Protein AF-A0A2V6F130-F1 (afdb_monomer_lite)

Sequence (94 aa):
MEPYKPRAFRFIELCRFGKWQMKLYAIACLGEFPRTELLAAAKKIAAIELVKFEPNDFYLGFIGVHDGRNAAFIFVDFWGNENELFHRVFSFPR

Radius of gyration: 14.21 Å; chains: 1; bounding box: 34×22×44 Å

pLDDT: mean 92.11, std 8.16, range [56.12, 98.69]

Structure (mmCIF, N/CA/C/O backbone):
data_AF-A0A2V6F130-F1
#
_entry.id   AF-A0A2V6F130-F1
#
loop_
_atom_site.group_PDB
_atom_site.id
_atom_site.type_symbol
_atom_site.label_atom_id
_atom_site.label_alt_id
_atom_site.label_comp_id
_atom_site.label_asym_id
_atom_site.label_entity_id
_atom_site.label_seq_id
_atom_site.pdbx_PDB_ins_code
_atom_site.Cartn_x
_atom_site.Cartn_y
_atom_site.Cartn_z
_atom_site.occupancy
_atom_site.B_iso_or_equiv
_atom_site.auth_seq_id
_atom_site.auth_comp_id
_atom_site.auth_asym_id
_atom_site.auth_atom_id
_atom_site.pdbx_PDB_model_num
ATOM 1 N N . MET A 1 1 ? -11.020 10.029 29.909 1.00 72.75 1 MET A N 1
ATOM 2 C CA . MET A 1 1 ? -10.046 9.335 29.041 1.00 72.75 1 MET A CA 1
ATOM 3 C C . MET A 1 1 ? -10.746 8.090 28.529 1.00 72.75 1 MET A C 1
ATOM 5 O O . MET A 1 1 ? -11.247 7.337 29.353 1.00 72.75 1 MET A O 1
ATOM 9 N N . GLU A 1 2 ? -10.893 7.929 27.215 1.00 79.06 2 GLU A N 1
ATOM 10 C CA . GLU A 1 2 ? -11.473 6.697 26.659 1.00 79.06 2 GLU A CA 1
ATOM 11 C C . GLU A 1 2 ? -10.556 5.504 26.984 1.00 79.06 2 GLU A C 1
ATOM 13 O O . GLU A 1 2 ? -9.332 5.667 26.924 1.00 79.06 2 GLU A O 1
ATOM 18 N N . PRO A 1 3 ? -11.099 4.317 27.310 1.00 86.56 3 PRO A N 1
ATOM 19 C CA . PRO A 1 3 ? -10.288 3.129 27.540 1.00 86.56 3 PRO A CA 1
ATOM 20 C C . PRO A 1 3 ? -9.437 2.790 26.313 1.00 86.56 3 PRO A C 1
ATOM 22 O O . PRO A 1 3 ? -9.909 2.865 25.173 1.00 86.56 3 PRO A O 1
ATOM 25 N N . TYR A 1 4 ? -8.189 2.373 26.540 1.00 86.69 4 TYR A N 1
ATOM 26 C CA . TYR A 1 4 ? -7.343 1.860 25.466 1.00 86.69 4 TYR A CA 1
ATOM 27 C C . TYR A 1 4 ? -8.008 0.647 24.805 1.00 86.69 4 TYR A C 1
ATOM 29 O O . TYR A 1 4 ? -8.430 -0.294 25.478 1.00 86.69 4 TYR A O 1
ATOM 37 N N . LYS A 1 5 ? -8.073 0.667 23.472 1.00 86.31 5 LYS A N 1
ATOM 38 C CA . LYS A 1 5 ? -8.487 -0.474 22.656 1.00 86.31 5 LYS A CA 1
ATOM 39 C C . LYS A 1 5 ? -7.379 -0.779 21.647 1.00 86.31 5 LYS A C 1
ATOM 41 O O . LYS A 1 5 ? -6.988 0.139 20.917 1.00 86.31 5 LYS A O 1
ATOM 46 N N . PRO A 1 6 ? -6.872 -2.024 21.592 1.00 90.81 6 PRO A N 1
ATOM 47 C CA . PRO A 1 6 ? -5.867 -2.402 20.612 1.00 90.81 6 PRO A CA 1
ATOM 48 C C . PRO A 1 6 ? -6.435 -2.273 19.197 1.00 90.81 6 PRO A C 1
ATOM 50 O O . PRO A 1 6 ? -7.617 -2.517 18.958 1.00 90.81 6 PRO A O 1
ATOM 53 N N . ARG A 1 7 ? -5.576 -1.872 18.261 1.00 93.94 7 ARG A N 1
ATOM 54 C CA . ARG A 1 7 ? -5.906 -1.803 16.835 1.00 93.94 7 ARG A CA 1
ATOM 55 C C . ARG A 1 7 ? -5.498 -3.104 16.167 1.00 93.94 7 ARG A C 1
ATOM 57 O O . ARG A 1 7 ? -4.422 -3.626 16.460 1.00 93.94 7 ARG A O 1
ATOM 64 N N . ALA A 1 8 ? -6.329 -3.604 15.261 1.00 94.88 8 ALA A N 1
ATOM 65 C CA . ALA A 1 8 ? -5.943 -4.741 14.442 1.00 94.88 8 ALA A CA 1
ATOM 66 C C . ALA A 1 8 ? -4.851 -4.295 13.464 1.00 94.88 8 ALA A C 1
ATOM 68 O O . ALA A 1 8 ? -4.991 -3.250 12.831 1.00 94.88 8 ALA A O 1
ATOM 69 N N . PHE A 1 9 ? -3.775 -5.070 13.347 1.00 95.88 9 PHE A N 1
ATOM 70 C CA . PHE A 1 9 ? -2.743 -4.884 12.329 1.00 95.88 9 PHE A CA 1
ATOM 71 C C . PHE A 1 9 ? -2.610 -6.180 11.529 1.00 95.88 9 PHE A C 1
ATOM 73 O O . PHE A 1 9 ? -2.643 -7.270 12.106 1.00 95.88 9 PHE A O 1
ATOM 80 N N . ARG A 1 10 ? -2.521 -6.084 10.203 1.00 95.81 10 ARG A N 1
ATOM 81 C CA . ARG A 1 10 ? -2.579 -7.247 9.311 1.00 95.81 10 ARG A CA 1
ATOM 82 C C . ARG A 1 10 ? -1.693 -7.061 8.086 1.00 95.81 10 ARG A C 1
ATOM 84 O O . ARG A 1 10 ? -1.596 -5.967 7.534 1.00 95.81 10 ARG A O 1
ATOM 91 N N . PHE A 1 11 ? -1.103 -8.164 7.639 1.00 97.94 11 PHE A N 1
ATOM 92 C CA . PHE A 1 11 ? -0.746 -8.336 6.235 1.00 97.94 11 PHE A CA 1
ATOM 93 C C . PHE A 1 11 ? -2.034 -8.584 5.447 1.00 97.94 11 PHE A C 1
ATOM 95 O O . PHE A 1 11 ? -2.853 -9.398 5.870 1.00 97.94 11 PHE A O 1
ATOM 102 N N . ILE A 1 12 ? -2.218 -7.868 4.343 1.00 98.00 12 ILE A N 1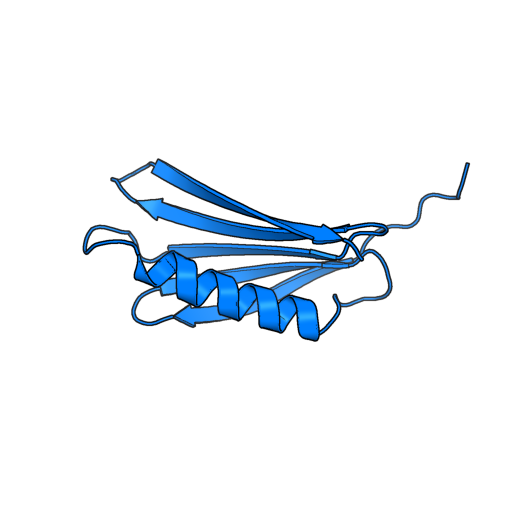
ATOM 103 C CA . ILE A 1 12 ? -3.423 -7.958 3.520 1.00 98.00 12 ILE A CA 1
ATOM 104 C C . ILE A 1 12 ? -3.149 -8.831 2.299 1.00 98.00 12 ILE A C 1
ATOM 106 O O . ILE A 1 12 ? -3.786 -9.864 2.129 1.00 98.00 12 ILE A O 1
ATOM 110 N N . GLU A 1 13 ? -2.194 -8.433 1.458 1.00 98.31 13 GLU A N 1
ATOM 111 C CA . GLU A 1 13 ? -1.869 -9.146 0.221 1.00 98.31 13 GLU A CA 1
ATOM 112 C C . GLU A 1 13 ? -0.499 -8.731 -0.346 1.00 98.31 13 GLU A C 1
ATOM 114 O O . GLU A 1 13 ? 0.086 -7.714 0.043 1.00 98.31 13 GLU A O 1
ATOM 119 N N . LEU A 1 14 ? 0.008 -9.528 -1.292 1.00 98.44 14 LEU A N 1
ATOM 120 C CA . LEU A 1 14 ? 1.081 -9.115 -2.196 1.00 98.44 14 LEU A CA 1
ATOM 121 C C . LEU A 1 14 ? 0.449 -8.457 -3.423 1.00 98.44 14 LEU A C 1
ATOM 123 O O . LEU A 1 14 ? -0.288 -9.107 -4.162 1.00 98.44 14 LEU A O 1
ATOM 127 N N . CYS A 1 15 ? 0.762 -7.191 -3.668 1.00 97.75 15 CYS A N 1
ATOM 128 C CA . CYS A 1 15 ? 0.300 -6.467 -4.844 1.00 97.75 15 CYS A CA 1
ATOM 129 C C . CYS A 1 15 ? 1.362 -6.474 -5.947 1.00 97.75 15 CYS A C 1
ATOM 131 O O . CYS A 1 15 ? 2.561 -6.378 -5.675 1.00 97.75 15 CYS A O 1
ATOM 133 N N . ARG A 1 16 ? 0.909 -6.529 -7.203 1.00 96.38 16 ARG A N 1
ATOM 134 C CA . ARG A 1 16 ? 1.757 -6.361 -8.387 1.00 96.38 16 ARG A CA 1
ATOM 135 C C . ARG A 1 16 ? 1.284 -5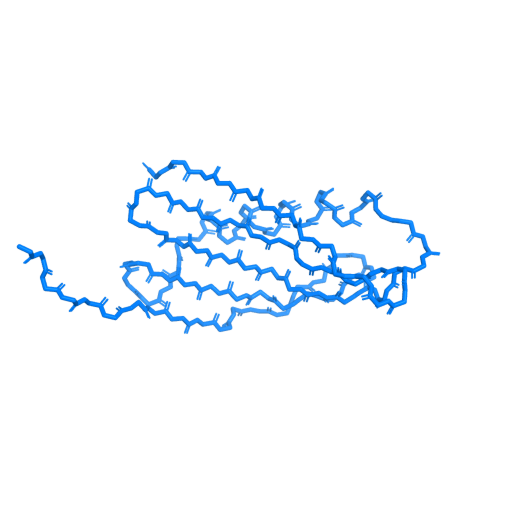.184 -9.228 1.00 96.38 16 ARG A C 1
ATOM 137 O O . ARG A 1 16 ? 0.110 -5.127 -9.587 1.00 96.38 16 ARG A O 1
ATOM 144 N N . PHE A 1 17 ? 2.207 -4.289 -9.574 1.00 93.12 17 PHE A N 1
ATOM 145 C CA . PHE A 1 17 ? 1.956 -3.143 -10.454 1.00 93.12 17 PHE A CA 1
ATOM 146 C C . PHE A 1 17 ? 3.056 -3.078 -11.517 1.00 93.12 17 PHE A C 1
ATOM 148 O O . PHE A 1 17 ? 4.151 -2.578 -11.274 1.00 93.12 17 PHE A O 1
ATOM 155 N N . GLY A 1 18 ? 2.812 -3.655 -12.696 1.00 90.81 18 GLY A N 1
ATOM 156 C CA . GLY A 1 18 ? 3.885 -3.868 -13.671 1.00 90.81 18 GLY A CA 1
ATOM 157 C C . GLY A 1 18 ? 4.984 -4.762 -13.083 1.00 90.81 18 GLY A C 1
ATOM 158 O O . GLY A 1 18 ? 4.709 -5.897 -12.697 1.00 90.81 18 GLY A O 1
ATOM 159 N N . LYS A 1 19 ? 6.218 -4.248 -12.994 1.00 90.88 19 LYS A N 1
ATOM 160 C CA . LYS A 1 19 ? 7.359 -4.955 -12.378 1.00 90.88 19 LYS A CA 1
ATOM 161 C C . LYS A 1 19 ? 7.364 -4.891 -10.848 1.00 90.88 19 LYS A C 1
ATOM 163 O O . LYS A 1 19 ? 8.011 -5.723 -10.219 1.00 90.88 19 LYS A O 1
ATOM 168 N N . TRP A 1 20 ? 6.639 -3.937 -10.262 1.00 93.75 20 TRP A N 1
ATOM 169 C CA . TRP A 1 20 ? 6.617 -3.711 -8.822 1.00 93.75 20 TRP A CA 1
ATOM 170 C C . TRP A 1 20 ? 5.973 -4.869 -8.070 1.00 93.75 20 TRP A C 1
ATOM 172 O O . TRP A 1 20 ? 4.882 -5.317 -8.431 1.00 93.75 20 TRP A O 1
ATOM 182 N N . GLN A 1 21 ? 6.617 -5.300 -6.990 1.00 95.69 21 GLN A N 1
ATOM 183 C CA . GLN A 1 21 ? 6.075 -6.231 -6.010 1.00 95.69 21 GLN A CA 1
ATOM 184 C C . GLN A 1 21 ? 6.013 -5.541 -4.651 1.00 95.69 21 GLN A C 1
ATOM 186 O O . GLN A 1 21 ? 7.034 -5.192 -4.058 1.00 95.69 21 GLN A O 1
ATOM 191 N N . MET A 1 22 ? 4.795 -5.354 -4.154 1.00 97.50 22 MET A N 1
ATOM 192 C CA . MET A 1 22 ? 4.536 -4.572 -2.951 1.00 97.50 22 MET A CA 1
ATOM 193 C C . MET A 1 22 ? 3.855 -5.438 -1.901 1.00 97.50 22 MET A C 1
ATOM 195 O O . MET A 1 22 ? 2.939 -6.198 -2.217 1.00 97.50 22 MET A O 1
ATOM 199 N N . LYS A 1 23 ? 4.249 -5.300 -0.638 1.00 98.69 23 LYS A N 1
ATOM 200 C CA . LYS A 1 23 ? 3.502 -5.887 0.481 1.00 98.69 23 LYS A CA 1
ATOM 201 C C . LYS A 1 23 ? 2.509 -4.864 1.021 1.00 98.69 23 LYS A C 1
ATOM 203 O O . LYS A 1 23 ? 2.925 -3.801 1.476 1.00 98.69 23 LYS A O 1
ATOM 208 N N . LEU A 1 24 ? 1.219 -5.190 0.990 1.00 98.62 24 LEU A N 1
ATOM 209 C CA . LEU A 1 24 ? 0.174 -4.351 1.567 1.00 98.62 24 LEU A CA 1
ATOM 210 C C . LEU A 1 24 ? -0.070 -4.747 3.025 1.00 98.62 24 LEU A C 1
ATOM 212 O O . LEU A 1 24 ? -0.492 -5.868 3.315 1.00 98.62 24 LEU A O 1
ATOM 216 N N . TYR A 1 25 ? 0.163 -3.806 3.931 1.00 98.56 25 TYR A N 1
ATOM 217 C CA . TYR A 1 25 ? -0.134 -3.919 5.353 1.00 98.56 25 TYR A CA 1
ATOM 218 C C . TYR A 1 25 ? -1.169 -2.889 5.761 1.00 98.56 25 TYR A C 1
ATOM 220 O O . TYR A 1 25 ? -1.253 -1.804 5.180 1.00 98.56 25 TYR A O 1
ATOM 228 N N . ALA A 1 26 ? -1.933 -3.204 6.800 1.00 97.75 26 ALA A N 1
ATOM 229 C CA . ALA A 1 26 ? -2.888 -2.252 7.314 1.00 97.75 26 ALA A CA 1
ATOM 230 C C . ALA A 1 26 ? -3.123 -2.323 8.819 1.00 97.75 26 ALA A C 1
ATOM 232 O O . ALA A 1 26 ? -2.979 -3.374 9.439 1.00 97.75 26 ALA A O 1
ATOM 233 N N . ILE A 1 27 ? -3.530 -1.185 9.378 1.00 97.44 27 ILE A N 1
ATOM 234 C CA . ILE A 1 27 ? -3.953 -0.999 10.761 1.00 97.44 27 ILE A CA 1
ATOM 235 C C . ILE A 1 27 ? -5.388 -0.474 10.755 1.00 97.44 27 ILE A C 1
ATOM 237 O O . ILE A 1 27 ? -5.643 0.598 10.208 1.00 97.44 27 ILE A O 1
ATOM 241 N N . ALA A 1 28 ? -6.309 -1.185 11.403 1.00 96.38 28 ALA A N 1
ATOM 242 C CA . ALA A 1 28 ? -7.711 -0.797 11.524 1.00 96.38 28 ALA A CA 1
ATOM 243 C C . ALA A 1 28 ? -8.016 -0.238 12.921 1.00 96.38 28 ALA A C 1
ATOM 245 O O . ALA A 1 28 ? -7.756 -0.883 13.940 1.00 96.38 28 ALA A O 1
ATOM 246 N N . CYS A 1 29 ? -8.577 0.974 12.989 1.00 92.31 29 CYS A N 1
ATOM 247 C CA . CYS A 1 29 ? -9.056 1.544 14.250 1.00 92.31 29 CYS A CA 1
ATOM 248 C C . CYS A 1 29 ? -10.376 0.913 14.714 1.00 92.31 29 CYS A C 1
ATOM 250 O O . CYS A 1 29 ? -10.661 0.938 15.912 1.00 92.31 29 CYS A O 1
ATOM 252 N N . LEU A 1 30 ? -11.186 0.392 13.790 1.00 87.50 30 LEU A N 1
ATOM 253 C CA . LEU A 1 30 ? -12.450 -0.279 14.079 1.00 87.50 30 LEU A CA 1
ATOM 254 C C . LEU A 1 30 ? -12.479 -1.639 13.386 1.00 87.50 30 LEU A C 1
ATOM 256 O O . LEU A 1 30 ? -12.213 -1.723 12.192 1.00 87.50 30 LEU A O 1
ATOM 260 N N . GLY A 1 31 ? -12.861 -2.674 14.130 1.00 88.81 31 GLY A N 1
ATOM 261 C CA . GLY A 1 31 ? -12.956 -4.030 13.601 1.00 88.81 31 GLY A CA 1
ATOM 262 C C . GLY A 1 31 ? -11.598 -4.674 13.320 1.00 88.81 31 GLY A C 1
ATOM 263 O O . GLY A 1 31 ? -10.550 -4.210 13.769 1.00 88.81 31 GLY A O 1
ATOM 264 N N . GLU A 1 32 ? -11.651 -5.792 12.604 1.00 91.69 32 GLU A N 1
ATOM 265 C CA . GLU A 1 32 ? -10.479 -6.615 12.297 1.00 91.69 32 GLU A CA 1
ATOM 266 C C . GLU A 1 32 ? -9.749 -6.170 11.021 1.00 91.69 32 GLU A C 1
ATOM 268 O O . GLU A 1 32 ? -8.534 -6.344 10.909 1.00 91.69 32 GLU A O 1
ATOM 273 N N . PHE A 1 33 ? -10.479 -5.567 10.080 1.00 93.81 33 PHE A N 1
ATOM 274 C CA . PHE A 1 33 ? -9.968 -5.146 8.781 1.00 93.81 33 PHE A CA 1
ATOM 275 C C . PHE A 1 33 ? -10.254 -3.662 8.528 1.00 93.81 33 PHE A C 1
ATOM 277 O O . PHE A 1 33 ? -11.281 -3.151 8.980 1.00 93.81 33 PHE A O 1
ATOM 284 N N . PRO A 1 34 ? -9.375 -2.964 7.788 1.00 94.06 34 PRO A N 1
ATOM 285 C CA . PRO A 1 34 ? -9.660 -1.622 7.297 1.00 94.06 34 PRO A CA 1
ATOM 286 C C . PRO A 1 34 ? -10.860 -1.613 6.357 1.00 94.06 34 PRO A C 1
ATOM 288 O O . PRO A 1 34 ? -11.170 -2.612 5.704 1.00 94.06 34 PRO A O 1
ATOM 291 N N . ARG A 1 35 ? -11.456 -0.434 6.201 1.00 93.94 35 ARG A N 1
ATOM 292 C CA . ARG A 1 35 ? -12.445 -0.157 5.157 1.00 93.94 35 ARG A CA 1
ATOM 293 C C . ARG A 1 35 ? -11.959 -0.577 3.763 1.00 93.94 35 ARG A C 1
ATOM 295 O O . ARG A 1 35 ? -10.853 -0.231 3.339 1.00 93.94 35 ARG A O 1
ATOM 302 N N . THR A 1 36 ? -12.800 -1.298 3.025 1.00 95.12 36 THR A N 1
ATOM 303 C CA . THR A 1 36 ? -12.464 -1.854 1.702 1.00 95.12 36 THR A CA 1
ATOM 304 C C . THR A 1 36 ? -12.149 -0.777 0.667 1.00 95.12 36 THR A C 1
ATOM 306 O O . THR A 1 36 ? -11.242 -0.940 -0.149 1.00 95.12 36 THR A O 1
ATOM 309 N N . GLU A 1 37 ? -12.844 0.355 0.731 1.00 95.19 37 GLU A N 1
ATOM 310 C CA . GLU A 1 37 ? -12.621 1.516 -0.123 1.00 95.19 37 GLU A CA 1
ATOM 311 C C . GLU A 1 37 ? -11.244 2.144 0.114 1.00 95.19 37 GLU A C 1
ATOM 313 O O . GLU A 1 37 ? -10.614 2.619 -0.829 1.00 95.19 37 GLU A O 1
ATOM 318 N N . LEU A 1 38 ? -10.729 2.073 1.344 1.00 96.06 38 LEU A N 1
ATOM 319 C CA . LEU A 1 38 ? -9.405 2.581 1.680 1.00 96.06 38 LEU A CA 1
ATOM 320 C C . LEU A 1 38 ? -8.307 1.658 1.140 1.00 96.06 38 LEU A C 1
ATOM 322 O O . LEU A 1 38 ? -7.311 2.139 0.603 1.00 96.06 38 LEU A O 1
ATOM 326 N N . LEU A 1 39 ? -8.512 0.338 1.198 1.00 97.44 39 LEU A N 1
ATOM 327 C CA . LEU A 1 39 ? -7.619 -0.634 0.555 1.00 97.44 39 LEU A CA 1
ATOM 328 C C . LEU A 1 39 ? -7.604 -0.462 -0.973 1.00 97.44 39 LEU A C 1
ATOM 330 O O . LEU A 1 39 ? -6.545 -0.527 -1.599 1.00 97.44 39 LEU A O 1
ATOM 334 N N . ALA A 1 40 ? -8.763 -0.203 -1.586 1.00 97.75 40 ALA A N 1
ATOM 335 C CA . ALA A 1 40 ? -8.855 0.096 -3.013 1.00 97.75 40 ALA A CA 1
ATOM 336 C C . ALA A 1 40 ? -8.142 1.414 -3.370 1.00 97.75 40 ALA A C 1
ATOM 338 O O . ALA A 1 40 ? -7.375 1.458 -4.335 1.00 97.75 40 ALA A O 1
ATOM 339 N N . ALA A 1 41 ? -8.334 2.465 -2.566 1.00 97.69 41 ALA A N 1
ATOM 340 C CA . ALA A 1 41 ? -7.642 3.740 -2.729 1.00 97.69 41 ALA A CA 1
ATOM 341 C C . ALA A 1 41 ? -6.121 3.579 -2.605 1.00 97.69 41 ALA A C 1
ATOM 343 O O . ALA A 1 41 ? -5.387 4.114 -3.433 1.00 97.69 41 ALA A O 1
ATOM 344 N N . ALA A 1 42 ? -5.646 2.782 -1.645 1.00 98.19 42 ALA A N 1
ATOM 345 C CA . ALA A 1 42 ? -4.225 2.508 -1.456 1.00 98.19 42 ALA A CA 1
ATOM 346 C C . ALA A 1 42 ? -3.591 1.848 -2.679 1.00 98.19 42 ALA A C 1
ATOM 348 O O . ALA A 1 42 ? -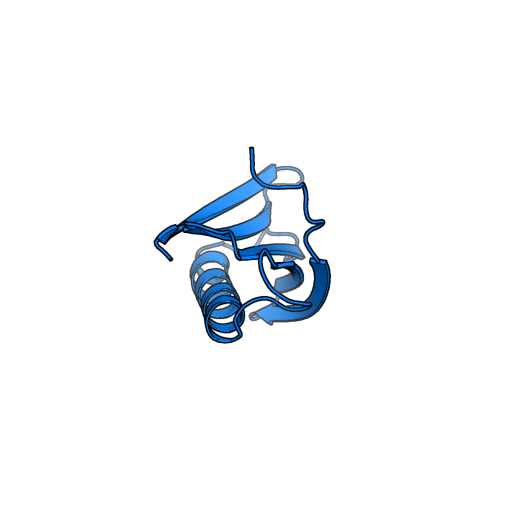2.550 2.299 -3.151 1.00 98.19 42 ALA A O 1
ATOM 349 N N . LYS A 1 43 ? -4.259 0.843 -3.258 1.00 98.38 43 LYS A N 1
ATOM 350 C CA . LYS A 1 43 ? -3.797 0.199 -4.495 1.00 98.38 43 LYS A CA 1
ATOM 351 C C . LYS A 1 43 ? -3.789 1.164 -5.682 1.00 98.38 43 LYS A C 1
ATOM 353 O O . LYS A 1 43 ? -2.852 1.142 -6.475 1.00 98.38 43 LYS A O 1
ATOM 358 N N . LYS A 1 44 ? -4.792 2.041 -5.791 1.00 98.00 44 LYS A N 1
ATOM 359 C CA . LYS A 1 44 ? -4.851 3.062 -6.848 1.00 98.00 44 LYS A CA 1
ATOM 360 C C . LYS A 1 44 ? -3.727 4.091 -6.714 1.00 98.00 44 LYS A C 1
ATOM 362 O O . LYS A 1 44 ? -3.078 4.410 -7.703 1.00 98.00 44 LYS A O 1
ATOM 367 N N . ILE A 1 45 ? -3.492 4.591 -5.503 1.00 97.62 45 ILE A N 1
ATOM 368 C CA . ILE A 1 45 ? -2.417 5.544 -5.210 1.00 97.62 45 ILE A CA 1
ATOM 369 C C . ILE A 1 45 ? -1.061 4.909 -5.497 1.00 97.62 45 ILE A C 1
ATOM 371 O O . ILE A 1 45 ? -0.261 5.509 -6.203 1.00 97.62 45 ILE A O 1
ATOM 375 N N . ALA A 1 46 ? -0.828 3.677 -5.040 1.00 97.06 46 ALA A N 1
ATOM 376 C CA . ALA A 1 46 ? 0.407 2.962 -5.335 1.00 97.06 46 ALA A CA 1
ATOM 377 C C . ALA A 1 46 ? 0.638 2.825 -6.845 1.00 97.06 46 ALA A C 1
ATOM 379 O O . ALA A 1 46 ? 1.722 3.141 -7.315 1.00 97.06 46 ALA A O 1
ATOM 380 N N . ALA A 1 47 ? -0.378 2.450 -7.627 1.00 95.69 47 ALA A N 1
ATOM 381 C CA . ALA A 1 47 ? -0.242 2.369 -9.081 1.00 95.69 47 ALA A CA 1
ATOM 382 C C . ALA A 1 47 ? 0.144 3.720 -9.724 1.00 95.69 47 ALA A C 1
ATOM 384 O O . ALA A 1 47 ? 0.963 3.749 -10.640 1.00 95.69 47 ALA A O 1
ATOM 385 N N . ILE A 1 48 ? -0.424 4.831 -9.238 1.00 95.25 48 ILE A N 1
ATOM 386 C CA . ILE A 1 48 ? -0.140 6.190 -9.731 1.00 95.25 48 ILE A CA 1
ATOM 387 C C . ILE A 1 48 ? 1.249 6.674 -9.312 1.00 95.25 48 ILE A C 1
ATOM 389 O O . ILE A 1 48 ? 1.909 7.364 -10.083 1.00 95.25 48 ILE A O 1
ATOM 393 N N . GLU A 1 49 ? 1.693 6.361 -8.098 1.00 93.06 49 GLU A N 1
ATOM 394 C CA . GLU A 1 49 ? 3.019 6.769 -7.644 1.00 93.06 49 GLU A CA 1
ATOM 395 C C . GLU A 1 49 ? 4.097 5.947 -8.341 1.00 93.06 49 GLU A C 1
ATOM 397 O O . GLU A 1 49 ? 5.000 6.517 -8.941 1.00 93.06 49 GLU A O 1
ATOM 402 N N . LEU A 1 50 ? 3.960 4.622 -8.362 1.00 92.00 50 LEU A N 1
ATOM 403 C CA . LEU A 1 50 ? 4.989 3.711 -8.863 1.00 92.00 50 LEU A CA 1
ATOM 404 C C . LEU A 1 50 ? 5.243 3.824 -10.378 1.00 92.00 50 LEU A C 1
ATOM 406 O O . LEU A 1 50 ? 6.327 3.471 -10.834 1.00 92.00 50 LEU A O 1
ATOM 410 N N . VAL A 1 51 ? 4.285 4.327 -11.169 1.00 90.25 51 VAL A N 1
ATOM 411 C CA . VAL A 1 51 ? 4.488 4.567 -12.615 1.00 90.25 51 VAL A CA 1
ATOM 412 C C . VAL A 1 51 ? 5.373 5.783 -12.905 1.00 90.25 51 VAL A C 1
ATOM 414 O O . VAL A 1 51 ? 5.881 5.918 -14.013 1.00 90.25 51 VAL A O 1
ATOM 417 N N . LYS A 1 52 ? 5.570 6.677 -11.929 1.00 86.19 52 LYS A N 1
ATOM 418 C CA . LYS A 1 52 ? 6.389 7.887 -12.098 1.00 86.19 52 LYS A CA 1
ATOM 419 C C . LYS A 1 52 ? 7.893 7.614 -12.008 1.00 86.19 52 LYS A C 1
ATOM 421 O O . LYS A 1 52 ? 8.668 8.537 -12.235 1.00 86.19 52 LYS A O 1
ATOM 426 N N . PHE A 1 53 ? 8.296 6.399 -11.642 1.00 79.50 53 PHE A N 1
ATOM 427 C CA . PHE A 1 53 ? 9.691 6.060 -11.378 1.00 79.50 53 PHE A CA 1
ATOM 428 C C . PHE A 1 53 ? 10.322 5.268 -12.533 1.00 79.50 53 PHE A C 1
ATOM 430 O O . PHE A 1 53 ? 9.660 4.476 -13.209 1.00 79.50 53 PHE A O 1
ATOM 437 N N . GLU A 1 54 ? 11.596 5.566 -12.798 1.00 66.81 54 GLU A N 1
ATOM 438 C CA . GLU A 1 54 ? 12.354 5.156 -13.985 1.00 66.81 54 GLU A CA 1
ATOM 439 C C . GLU A 1 54 ? 13.090 3.806 -13.820 1.00 66.81 54 GLU A C 1
ATOM 441 O O . GLU A 1 54 ? 13.158 3.251 -12.722 1.00 66.81 54 GLU A O 1
ATOM 446 N N . PRO A 1 55 ? 13.645 3.226 -14.907 1.00 56.12 55 PRO A N 1
ATOM 447 C CA . PRO A 1 55 ? 14.285 1.917 -14.879 1.00 56.12 55 PRO A CA 1
ATOM 448 C C . PRO A 1 55 ? 15.647 1.956 -14.163 1.00 56.12 55 PRO A C 1
ATOM 450 O O . PRO A 1 55 ? 16.684 2.020 -14.805 1.00 56.12 55 PRO A O 1
ATOM 453 N N . ASN A 1 56 ? 15.637 1.908 -12.831 1.00 61.44 56 ASN A N 1
ATOM 454 C CA . ASN A 1 56 ? 16.764 1.499 -11.974 1.00 61.44 56 ASN A CA 1
ATOM 455 C C . ASN A 1 56 ? 16.332 1.136 -10.538 1.00 61.44 56 ASN A C 1
ATOM 457 O O . ASN A 1 56 ? 17.172 0.923 -9.665 1.00 61.44 56 ASN A O 1
ATOM 461 N N . ASP A 1 57 ? 15.028 1.028 -10.289 1.00 68.44 57 ASP A N 1
ATOM 462 C CA . ASP A 1 57 ? 14.509 0.659 -8.977 1.00 68.44 57 ASP A CA 1
ATOM 463 C C . ASP A 1 57 ? 14.571 -0.853 -8.742 1.00 68.44 57 ASP A C 1
ATOM 465 O O . ASP A 1 57 ? 14.489 -1.658 -9.672 1.00 68.44 57 ASP A O 1
ATOM 469 N N . PHE A 1 58 ? 14.635 -1.267 -7.475 1.00 81.31 58 PHE A N 1
ATOM 470 C CA . PHE A 1 58 ? 14.561 -2.689 -7.108 1.00 81.31 58 PHE A CA 1
ATOM 471 C C . PHE A 1 58 ? 13.183 -3.298 -7.385 1.00 81.31 58 PHE A C 1
ATOM 473 O O . PHE A 1 58 ? 13.014 -4.510 -7.278 1.00 81.31 58 PHE A O 1
ATOM 480 N N . TYR A 1 59 ? 12.195 -2.467 -7.732 1.00 90.38 59 TYR A N 1
ATOM 481 C CA . TYR A 1 59 ? 10.800 -2.841 -7.943 1.00 90.38 59 TYR A CA 1
ATOM 482 C C . TYR A 1 59 ? 10.169 -3.535 -6.723 1.00 90.38 59 TYR A C 1
ATOM 484 O O . TYR A 1 59 ? 9.258 -4.352 -6.865 1.00 90.38 59 TYR A O 1
ATOM 492 N N . LEU A 1 60 ? 10.643 -3.214 -5.516 1.00 92.44 60 LEU A N 1
ATOM 493 C CA . LEU A 1 60 ? 10.180 -3.783 -4.252 1.00 92.44 60 LEU A CA 1
ATOM 494 C C . LEU A 1 60 ? 9.768 -2.678 -3.285 1.00 92.44 60 LEU A C 1
ATOM 496 O O . LEU A 1 60 ? 10.390 -1.615 -3.237 1.00 92.44 60 LEU A O 1
ATOM 500 N N . GLY A 1 61 ? 8.744 -2.957 -2.481 1.00 95.25 61 GLY A N 1
ATOM 501 C CA . GLY A 1 61 ? 8.288 -1.986 -1.501 1.00 95.25 61 GLY A CA 1
ATOM 502 C C . GLY A 1 61 ? 7.136 -2.425 -0.607 1.00 95.25 61 GLY A C 1
ATOM 503 O O . GLY A 1 61 ? 6.712 -3.587 -0.576 1.00 95.25 61 GLY A O 1
ATOM 504 N N . PHE A 1 62 ? 6.613 -1.448 0.121 1.00 98.00 62 PHE A N 1
ATOM 505 C CA . PHE A 1 62 ? 5.499 -1.581 1.043 1.00 98.00 62 PHE A CA 1
ATOM 506 C C . PHE A 1 62 ? 4.398 -0.583 0.706 1.00 98.00 62 PHE A C 1
ATOM 508 O O . PHE A 1 62 ? 4.646 0.542 0.281 1.00 98.00 62 PHE A O 1
ATOM 515 N N . ILE A 1 63 ? 3.160 -1.010 0.921 1.00 98.62 63 ILE A N 1
ATOM 516 C CA . ILE A 1 63 ? 2.011 -0.119 0.991 1.00 98.62 63 ILE A CA 1
ATOM 517 C C . ILE A 1 63 ? 1.456 -0.261 2.396 1.00 98.62 63 ILE A C 1
ATOM 519 O O . ILE A 1 63 ? 1.174 -1.371 2.850 1.00 98.62 63 ILE A O 1
ATOM 523 N N . GLY A 1 64 ? 1.305 0.856 3.087 1.00 98.25 64 GLY A N 1
ATOM 524 C CA . GLY A 1 64 ? 0.717 0.892 4.409 1.00 98.25 64 GLY A CA 1
ATOM 525 C C . GLY A 1 64 ? -0.599 1.635 4.407 1.00 98.25 64 GLY A C 1
ATOM 526 O O . GLY A 1 64 ? -0.715 2.710 3.825 1.00 98.25 64 GLY A O 1
ATOM 527 N N . VAL A 1 65 ? -1.589 1.066 5.084 1.00 98.31 65 VAL A N 1
ATOM 528 C CA . VAL A 1 65 ? -2.892 1.691 5.292 1.00 98.31 65 VAL A CA 1
ATOM 529 C C . VAL A 1 65 ? -3.147 1.821 6.779 1.00 98.31 65 VAL A C 1
ATOM 531 O O . VAL A 1 65 ? -3.231 0.833 7.498 1.00 98.31 65 VAL A O 1
ATOM 534 N N . HIS A 1 66 ? -3.323 3.038 7.263 1.00 97.56 66 HIS A N 1
ATOM 535 C CA . HIS A 1 66 ? -3.777 3.281 8.621 1.00 97.56 66 HIS A CA 1
ATOM 536 C C . HIS A 1 66 ? -5.189 3.849 8.576 1.00 97.56 66 HIS A C 1
ATOM 538 O O . HIS A 1 66 ? -5.385 5.030 8.314 1.00 97.56 66 HIS A O 1
ATOM 544 N N . ASP A 1 67 ? -6.183 3.007 8.845 1.00 96.56 67 ASP A N 1
ATOM 545 C CA . ASP A 1 67 ? -7.580 3.414 8.975 1.00 96.56 67 ASP A CA 1
ATOM 546 C C . ASP A 1 67 ? -7.817 3.967 10.383 1.00 96.56 67 ASP A C 1
ATOM 548 O O . ASP A 1 67 ? -8.232 3.256 11.302 1.00 96.56 67 ASP A O 1
ATOM 552 N N . GLY A 1 68 ? -7.417 5.221 10.589 1.00 93.19 68 GLY A N 1
ATOM 553 C CA . GLY A 1 68 ? -7.475 5.897 11.878 1.00 93.19 68 GLY A CA 1
ATOM 554 C C . GLY A 1 68 ? -8.873 6.392 12.257 1.00 93.19 68 GLY A C 1
ATOM 555 O O . GLY A 1 68 ? -9.845 6.299 11.512 1.00 93.19 68 GLY A O 1
ATOM 556 N N . ARG A 1 69 ? -8.983 6.935 13.475 1.00 91.12 69 ARG A N 1
ATOM 557 C CA . ARG A 1 69 ? -10.271 7.384 14.026 1.00 91.12 69 ARG A CA 1
ATOM 558 C C . ARG A 1 69 ? -10.842 8.597 13.288 1.00 91.12 69 ARG A C 1
ATOM 560 O O . ARG A 1 69 ? -12.027 8.581 12.984 1.00 91.12 69 ARG A O 1
ATOM 567 N N . ASN A 1 70 ? -10.002 9.603 13.038 1.00 92.06 70 ASN A N 1
ATOM 568 C CA . ASN A 1 70 ? -10.389 10.909 12.477 1.00 92.06 70 ASN A CA 1
ATOM 569 C C . ASN A 1 70 ? -9.810 11.141 11.077 1.00 92.06 70 ASN A C 1
ATOM 571 O O . ASN A 1 70 ? -10.249 12.025 10.351 1.00 92.06 70 ASN A O 1
ATOM 575 N N . ALA A 1 71 ? -8.788 10.369 10.726 1.00 94.56 71 ALA A N 1
ATOM 576 C CA . ALA A 1 71 ? -8.125 10.430 9.444 1.00 94.56 71 ALA A CA 1
ATOM 577 C C . ALA A 1 71 ? -7.605 9.042 9.092 1.00 94.56 71 ALA A C 1
ATOM 579 O O . ALA A 1 71 ? -7.228 8.269 9.980 1.00 94.56 71 ALA A O 1
ATOM 580 N N . ALA A 1 72 ? -7.581 8.759 7.800 1.00 96.38 72 ALA A N 1
ATOM 581 C CA . ALA A 1 72 ? -6.881 7.629 7.238 1.00 96.38 72 ALA A CA 1
ATOM 582 C C . ALA A 1 72 ? -5.555 8.087 6.632 1.00 96.38 72 ALA A C 1
ATOM 584 O O . ALA A 1 72 ? -5.468 9.183 6.078 1.00 96.38 72 ALA A O 1
ATOM 585 N N . PHE A 1 73 ? -4.544 7.231 6.709 1.00 97.75 73 PHE A N 1
ATOM 586 C CA . PHE A 1 73 ? -3.262 7.446 6.057 1.00 97.75 73 PHE A CA 1
ATOM 587 C C . PHE A 1 73 ? -2.971 6.298 5.108 1.00 97.75 73 PHE A C 1
ATOM 589 O O . PHE A 1 73 ? -3.247 5.138 5.413 1.00 97.75 73 PHE A O 1
ATOM 596 N N . ILE A 1 74 ? -2.399 6.636 3.965 1.00 98.38 74 ILE A N 1
ATOM 597 C CA . ILE A 1 74 ? -1.836 5.686 3.021 1.00 98.38 74 ILE A CA 1
ATOM 598 C C . ILE A 1 74 ? -0.393 6.103 2.811 1.00 98.38 74 ILE A C 1
ATOM 600 O O . ILE A 1 74 ? -0.130 7.278 2.564 1.00 98.38 74 ILE A O 1
ATOM 604 N N . PHE A 1 75 ? 0.529 5.157 2.892 1.00 98.25 75 PHE A N 1
ATOM 605 C CA . PHE A 1 75 ? 1.907 5.397 2.504 1.00 98.25 75 PHE A CA 1
ATOM 606 C C . PHE A 1 75 ? 2.399 4.350 1.518 1.00 98.25 75 PHE A C 1
ATOM 608 O O . PHE A 1 75 ? 1.957 3.199 1.544 1.00 98.25 75 PHE A O 1
ATOM 615 N N . VAL A 1 76 ? 3.275 4.785 0.620 1.00 97.75 76 VAL A N 1
ATOM 616 C CA . VAL A 1 76 ? 3.934 3.944 -0.376 1.00 97.75 76 VAL A CA 1
ATOM 617 C C . VAL A 1 76 ? 5.429 4.126 -0.198 1.00 97.75 76 VAL A C 1
ATOM 619 O O . VAL A 1 76 ? 5.950 5.226 -0.398 1.00 97.75 76 VAL A O 1
ATOM 622 N N . ASP A 1 77 ? 6.076 3.032 0.180 1.00 96.31 77 ASP A N 1
ATOM 623 C CA . ASP A 1 77 ? 7.497 2.962 0.481 1.00 96.31 77 ASP A CA 1
ATOM 624 C C . ASP A 1 77 ? 8.171 2.073 -0.547 1.00 96.31 77 ASP A C 1
ATOM 626 O O . ASP A 1 77 ? 7.738 0.939 -0.758 1.00 96.31 77 ASP A O 1
ATOM 630 N N . PHE A 1 78 ? 9.223 2.556 -1.187 1.00 93.62 78 PHE A N 1
ATOM 631 C CA . PHE A 1 78 ? 9.938 1.777 -2.190 1.00 93.62 78 PHE A CA 1
ATOM 632 C C . PHE A 1 78 ? 11.409 2.169 -2.259 1.00 93.62 78 PHE A C 1
ATOM 634 O O . PHE A 1 78 ? 11.792 3.278 -1.885 1.00 93.62 78 PHE A O 1
ATOM 641 N N . TRP A 1 79 ? 12.229 1.229 -2.726 1.00 90.38 79 TRP A N 1
ATOM 642 C CA . TRP A 1 79 ? 13.672 1.407 -2.838 1.00 90.38 79 TRP A CA 1
ATOM 643 C C . TRP A 1 79 ? 14.072 1.805 -4.254 1.00 90.38 79 TRP A C 1
ATOM 645 O O . TRP A 1 79 ? 13.700 1.130 -5.218 1.00 90.38 79 TRP A O 1
ATOM 655 N N . GLY A 1 80 ? 14.898 2.841 -4.340 1.00 87.62 80 GLY A N 1
ATOM 656 C CA . GLY A 1 80 ? 15.599 3.265 -5.549 1.00 87.62 80 GLY A CA 1
ATOM 657 C C . GLY A 1 80 ? 17.013 3.727 -5.202 1.00 87.62 80 GLY A C 1
ATOM 658 O O . GLY A 1 80 ? 17.401 3.707 -4.032 1.00 87.62 80 GLY A O 1
ATOM 659 N N . ASN A 1 81 ? 17.793 4.120 -6.212 1.00 85.25 81 ASN A N 1
ATOM 660 C CA . ASN A 1 81 ? 19.157 4.645 -6.035 1.00 85.25 81 ASN A CA 1
ATOM 661 C C . ASN A 1 81 ? 20.018 3.802 -5.069 1.00 85.25 81 ASN A C 1
ATOM 663 O O . ASN A 1 81 ? 20.649 4.324 -4.153 1.00 85.25 81 ASN A O 1
ATOM 667 N N . GLU A 1 82 ? 19.996 2.478 -5.256 1.00 81.19 82 GLU A N 1
ATOM 668 C CA . GLU A 1 82 ? 20.686 1.456 -4.449 1.00 81.19 82 GLU A CA 1
ATOM 669 C C . GLU A 1 82 ? 20.218 1.299 -2.989 1.00 81.19 82 GLU A C 1
ATOM 671 O O . GLU A 1 82 ? 19.900 0.187 -2.572 1.00 81.19 82 GLU A O 1
ATOM 676 N N . ASN A 1 83 ? 20.158 2.367 -2.197 1.00 84.50 83 ASN A N 1
ATOM 677 C CA . ASN A 1 83 ? 19.850 2.278 -0.766 1.00 84.50 83 ASN A CA 1
ATOM 678 C C . ASN A 1 83 ? 18.951 3.417 -0.262 1.00 84.50 83 ASN A C 1
ATOM 680 O O . ASN A 1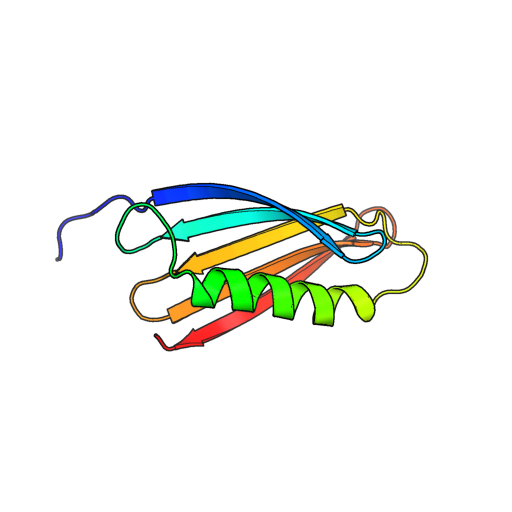 83 ? 18.875 3.673 0.941 1.00 84.50 83 ASN A O 1
ATOM 684 N N . GLU A 1 84 ? 18.266 4.115 -1.164 1.00 89.94 84 GLU A N 1
ATOM 685 C CA . GLU A 1 84 ? 17.353 5.190 -0.793 1.00 89.94 84 GLU A CA 1
ATOM 686 C C . GLU A 1 84 ? 15.929 4.654 -0.642 1.00 89.94 84 GLU A C 1
ATOM 688 O O . GLU A 1 84 ? 15.370 4.034 -1.549 1.00 89.94 84 GLU A O 1
ATOM 693 N N . LEU A 1 85 ? 15.332 4.916 0.524 1.00 92.44 85 LEU A N 1
ATOM 694 C CA . LEU A 1 85 ? 13.920 4.659 0.774 1.00 92.44 85 LEU A CA 1
ATOM 695 C C . LEU A 1 85 ? 13.110 5.902 0.414 1.00 92.44 85 LEU A C 1
ATOM 697 O O . LEU A 1 85 ? 13.136 6.911 1.123 1.00 92.44 85 LEU A O 1
ATOM 701 N N . PHE A 1 86 ? 12.337 5.806 -0.656 1.00 93.25 86 PHE A N 1
ATOM 702 C CA . PHE A 1 86 ? 11.351 6.813 -0.999 1.00 93.25 86 PHE A CA 1
ATOM 703 C C . PHE A 1 86 ? 10.078 6.566 -0.197 1.00 93.25 86 PHE A C 1
ATOM 705 O O . PHE A 1 86 ? 9.522 5.472 -0.228 1.00 93.25 86 PHE A O 1
ATOM 712 N N . HIS A 1 87 ? 9.609 7.605 0.495 1.00 96.06 87 HIS A N 1
ATOM 713 C CA . HIS A 1 87 ? 8.413 7.575 1.331 1.00 96.06 87 HIS A CA 1
ATOM 714 C C . HIS A 1 87 ? 7.393 8.590 0.804 1.00 96.06 87 HIS A C 1
ATOM 716 O O . HIS A 1 87 ? 7.657 9.798 0.763 1.00 96.06 87 HIS A O 1
ATOM 722 N N . ARG A 1 88 ? 6.224 8.113 0.371 1.00 96.38 88 ARG A N 1
ATOM 723 C CA . ARG A 1 88 ? 5.096 8.961 -0.051 1.00 96.38 88 ARG A CA 1
ATOM 724 C C . ARG A 1 88 ? 3.933 8.762 0.900 1.00 96.38 88 ARG A C 1
ATOM 726 O O . ARG A 1 88 ? 3.501 7.633 1.077 1.00 96.38 88 ARG A O 1
ATOM 733 N N . VAL A 1 89 ? 3.408 9.847 1.471 1.00 97.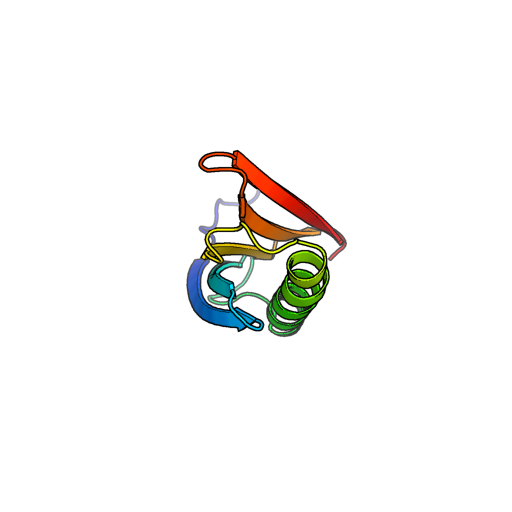88 89 VAL A N 1
ATOM 734 C CA . VAL A 1 89 ? 2.305 9.809 2.443 1.00 97.88 89 VAL A CA 1
ATOM 735 C C . VAL A 1 89 ? 1.123 10.611 1.935 1.00 97.88 89 VAL A C 1
ATOM 737 O O . VAL A 1 89 ? 1.267 11.740 1.474 1.00 97.88 89 VAL A O 1
ATOM 740 N N . PHE A 1 90 ? -0.055 10.029 2.094 1.00 97.75 90 PHE A N 1
ATOM 741 C CA . PHE A 1 90 ? -1.342 10.614 1.772 1.00 97.75 90 PHE A CA 1
ATOM 742 C C . PHE A 1 90 ? -2.227 10.520 3.005 1.00 97.75 90 PHE A C 1
ATOM 744 O O . PHE A 1 90 ? -2.246 9.492 3.685 1.00 97.75 90 PHE A O 1
ATOM 751 N N . SER A 1 91 ? -2.971 11.580 3.289 1.00 96.69 91 SER A N 1
ATOM 752 C CA . SER A 1 91 ? -3.929 11.612 4.386 1.00 96.69 91 SER A CA 1
ATOM 753 C C . SER A 1 91 ? -5.307 11.997 3.873 1.00 96.69 91 SER A C 1
ATOM 755 O O . SER A 1 91 ? -5.456 12.791 2.945 1.00 96.69 91 SER A O 1
ATOM 757 N N . PHE A 1 92 ? -6.322 11.407 4.491 1.00 91.25 92 PHE A N 1
ATOM 758 C CA . PHE A 1 92 ? -7.719 11.623 4.152 1.00 91.25 92 PHE A CA 1
ATOM 759 C C . PHE A 1 92 ? -8.484 11.869 5.447 1.00 91.25 92 PHE A C 1
ATOM 761 O O . PHE A 1 92 ? -8.345 11.062 6.372 1.00 91.25 92 PHE A O 1
ATOM 768 N N . PRO A 1 93 ? -9.288 12.938 5.552 1.00 91.38 93 PRO A N 1
ATOM 769 C CA . PRO A 1 93 ? -10.245 13.038 6.643 1.00 91.38 93 PRO A CA 1
ATOM 770 C C . PRO A 1 93 ? -11.216 11.854 6.568 1.00 91.38 93 PRO A C 1
ATOM 772 O O . PRO A 1 93 ? -11.512 11.349 5.480 1.00 91.38 93 PRO A O 1
ATOM 775 N N . ARG A 1 94 ? -11.654 11.375 7.731 1.00 76.50 94 ARG A N 1
ATOM 776 C CA . ARG A 1 94 ? -12.646 10.305 7.814 1.00 76.50 94 ARG A CA 1
ATOM 777 C C . ARG A 1 94 ? -14.065 10.849 7.773 1.00 76.50 94 ARG A C 1
ATOM 779 O O . ARG A 1 94 ? -14.307 11.876 8.441 1.00 76.50 94 ARG A O 1
#

Secondary structure (DSSP, 8-state):
-PPP-PPEEEEEEEEEETTEEEEE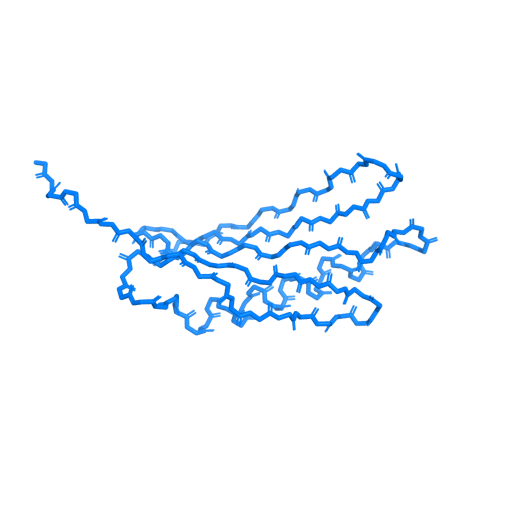EEEESSSSS--HHHHHHHHHHHHHHHTTS-TTS--EEEEEEEE-SSEEEEEEEEEETTTEEEEEEEEEE-

Foldseek 3Di:
DDDDDAWAKDFDDFDDQPLATETEIETAPDDNDADPVQVVVLNVVQNVVVVVDDPFFPSYWYWYWYNDDFKIKIWTWGDGPPRDIDIDMDMGGD